Protein AF-A0A069EVE7-F1 (afdb_monomer_lite)

Secondary structure (DSSP, 8-state):
-HHHHHHHHHHHT---GGGTT--HHHHHHTT-

Foldseek 3Di:
DVVVVVVCCQQQPDQDVVLVRHHNPVSVVVVD

Structure (mmCIF, N/CA/C/O backbone):
data_AF-A0A069EVE7-F1
#
_entry.id   AF-A0A069EVE7-F1
#
loop_
_atom_site.group_PDB
_atom_site.id
_atom_site.type_symbol
_atom_site.label_atom_id
_atom_site.label_alt_id
_atom_site.label_comp_id
_atom_site.label_asym_id
_atom_site.label_entity_id
_atom_site.label_seq_id
_atom_site.pdbx_PDB_ins_code
_atom_site.Cartn_x
_atom_site.Cartn_y
_atom_site.Cartn_z
_atom_site.occupancy
_atom_site.B_iso_or_equiv
_atom_site.auth_seq_id
_atom_site.auth_comp_id
_atom_site.auth_asym_id
_atom_site.auth_atom_id
_atom_site.pdbx_PDB_model_num
ATOM 1 N N . ALA A 1 1 ? 9.181 3.695 -14.934 1.00 82.75 1 ALA A N 1
ATOM 2 C CA . ALA A 1 1 ? 9.837 2.363 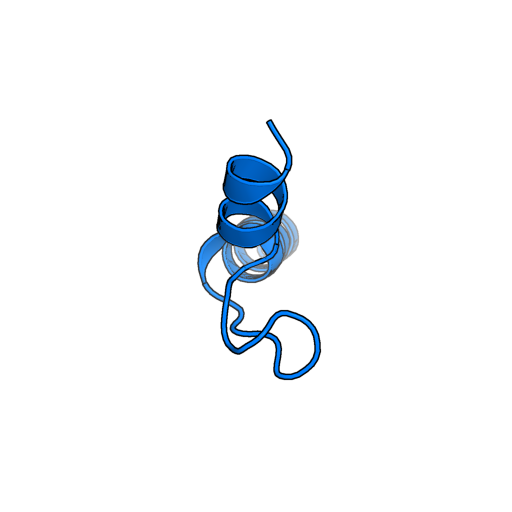-15.009 1.00 82.75 1 ALA A CA 1
ATOM 3 C C . ALA A 1 1 ? 8.988 1.302 -14.296 1.00 82.75 1 ALA A C 1
ATOM 5 O O . ALA A 1 1 ? 8.168 1.662 -13.464 1.00 82.75 1 ALA A O 1
ATOM 6 N N . ALA A 1 2 ? 9.164 0.003 -14.584 1.00 93.44 2 ALA A N 1
ATOM 7 C CA . ALA A 1 2 ? 8.322 -1.077 -14.030 1.00 93.44 2 ALA A CA 1
ATOM 8 C C . ALA A 1 2 ? 8.208 -1.073 -12.486 1.00 93.44 2 ALA A C 1
ATOM 10 O O . ALA A 1 2 ? 7.155 -1.397 -11.942 1.00 93.44 2 ALA A 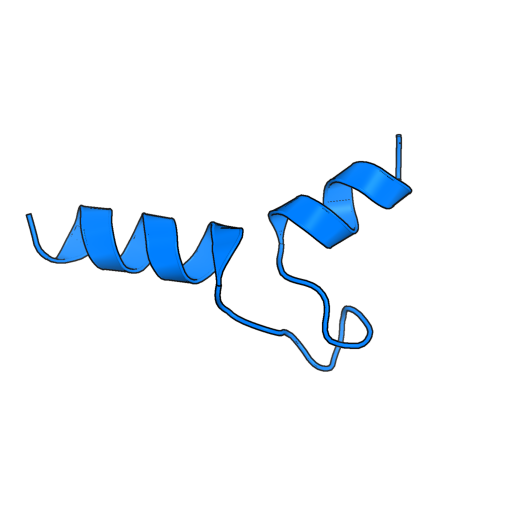O 1
ATOM 11 N N . ILE A 1 3 ? 9.267 -0.646 -11.789 1.00 96.75 3 ILE A N 1
ATOM 12 C CA . ILE A 1 3 ? 9.299 -0.519 -10.324 1.00 96.75 3 ILE A CA 1
ATOM 13 C C . ILE A 1 3 ? 8.336 0.564 -9.824 1.00 96.75 3 ILE A C 1
ATOM 15 O O . ILE A 1 3 ? 7.622 0.338 -8.855 1.00 96.75 3 ILE A O 1
ATOM 19 N N . GLU A 1 4 ? 8.271 1.719 -10.486 1.00 97.50 4 GLU A N 1
ATOM 20 C CA . GLU A 1 4 ? 7.378 2.819 -10.090 1.00 97.50 4 GLU A CA 1
ATOM 21 C C . GLU A 1 4 ? 5.911 2.397 -10.202 1.00 97.50 4 GLU A C 1
ATOM 23 O O . GLU A 1 4 ? 5.127 2.626 -9.282 1.00 97.50 4 GLU A O 1
ATOM 28 N N . ASN A 1 5 ? 5.566 1.689 -11.282 1.00 97.62 5 ASN A N 1
ATOM 29 C CA . ASN A 1 5 ? 4.224 1.140 -11.472 1.00 97.62 5 ASN A CA 1
ATOM 30 C C . ASN A 1 5 ? 3.885 0.122 -10.378 1.00 97.62 5 ASN A C 1
ATOM 32 O O . ASN A 1 5 ? 2.783 0.140 -9.837 1.00 97.62 5 ASN A O 1
ATOM 36 N N . TYR A 1 6 ? 4.842 -0.734 -10.007 1.00 97.00 6 TYR A N 1
ATOM 37 C CA . TYR A 1 6 ? 4.645 -1.693 -8.923 1.00 97.00 6 TYR A CA 1
ATOM 38 C C . TYR A 1 6 ? 4.479 -1.010 -7.558 1.00 97.00 6 TYR A C 1
ATOM 40 O O . TYR A 1 6 ? 3.623 -1.413 -6.774 1.00 97.00 6 TYR A O 1
ATOM 48 N N . ILE A 1 7 ? 5.252 0.044 -7.275 1.00 97.56 7 ILE A N 1
ATOM 49 C CA . ILE A 1 7 ? 5.123 0.832 -6.041 1.00 97.56 7 ILE A CA 1
ATOM 50 C C . ILE A 1 7 ? 3.747 1.504 -5.973 1.00 97.56 7 ILE A C 1
ATOM 52 O O . ILE A 1 7 ? 3.105 1.467 -4.923 1.00 97.56 7 ILE A O 1
ATOM 56 N N . SER A 1 8 ? 3.283 2.095 -7.078 1.00 97.69 8 SER A N 1
ATOM 57 C CA . SER A 1 8 ? 1.960 2.723 -7.158 1.00 97.69 8 SER A CA 1
ATOM 58 C C . SER A 1 8 ? 0.848 1.702 -6.901 1.00 97.69 8 SER A C 1
ATOM 60 O O . SER A 1 8 ? 0.077 1.870 -5.953 1.00 97.69 8 SER A O 1
ATOM 62 N N . PHE A 1 9 ? 0.870 0.579 -7.627 1.00 97.69 9 PHE A N 1
ATOM 63 C CA . PHE A 1 9 ? -0.056 -0.538 -7.430 1.00 97.69 9 PHE A CA 1
ATOM 64 C C . PHE A 1 9 ? -0.059 -1.038 -5.978 1.00 97.69 9 PHE A C 1
ATOM 66 O O . PHE A 1 9 ? -1.111 -1.224 -5.371 1.00 97.69 9 PHE A O 1
ATOM 73 N N . TYR A 1 10 ? 1.121 -1.233 -5.380 1.00 97.25 10 TYR A N 1
ATOM 74 C CA . TYR A 1 10 ? 1.231 -1.740 -4.014 1.00 97.25 10 TYR A CA 1
ATOM 75 C C . TYR A 1 10 ? 0.588 -0.803 -2.987 1.00 97.25 10 TYR A C 1
ATOM 77 O O . TYR A 1 10 ? -0.008 -1.272 -2.018 1.00 97.25 10 TYR A O 1
ATOM 85 N N . ASN A 1 11 ? 0.736 0.508 -3.17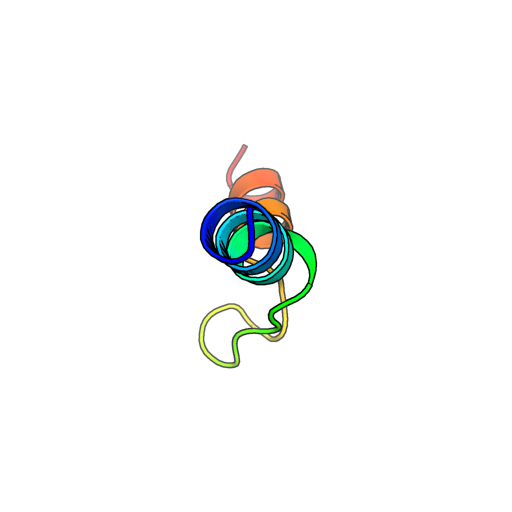5 1.00 97.31 11 ASN A N 1
ATOM 86 C CA . ASN A 1 11 ? 0.260 1.506 -2.223 1.00 97.31 11 ASN A CA 1
ATOM 87 C C . ASN A 1 11 ? -1.234 1.813 -2.354 1.00 97.31 11 ASN A C 1
ATOM 89 O O . ASN A 1 11 ? -1.858 2.096 -1.330 1.00 97.31 11 ASN A O 1
ATOM 93 N N . HIS A 1 12 ? -1.779 1.763 -3.571 1.00 97.19 12 HIS A N 1
ATOM 94 C CA . HIS A 1 12 ? -3.134 2.236 -3.863 1.00 97.19 12 HIS A CA 1
ATOM 95 C C . HIS A 1 12 ? -4.120 1.123 -4.219 1.00 97.19 12 HIS A C 1
ATOM 97 O O . HIS A 1 12 ? -5.265 1.186 -3.794 1.00 97.19 12 HIS A O 1
ATOM 103 N N . ASP A 1 13 ? -3.680 0.080 -4.921 1.00 96.94 13 ASP A N 1
ATOM 104 C CA . ASP A 1 13 ? -4.604 -0.893 -5.521 1.00 96.94 13 ASP A CA 1
ATOM 105 C C . ASP A 1 13 ? -4.551 -2.265 -4.837 1.00 96.94 13 ASP A C 1
ATOM 107 O O . ASP A 1 13 ? -5.493 -3.059 -4.891 1.00 96.94 13 ASP A O 1
ATOM 111 N N . ARG A 1 14 ? -3.433 -2.586 -4.177 1.00 96.12 14 ARG A N 1
ATOM 112 C CA . ARG A 1 14 ? -3.245 -3.882 -3.524 1.00 96.12 14 ARG A CA 1
ATOM 113 C C . ARG A 1 14 ? -4.083 -3.991 -2.251 1.00 96.12 14 ARG A C 1
ATOM 115 O O . ARG A 1 14 ? -3.660 -3.558 -1.178 1.00 96.12 14 ARG A O 1
ATOM 122 N N . LEU A 1 15 ? -5.202 -4.701 -2.352 1.00 95.06 15 LEU A N 1
ATOM 123 C CA . LEU A 1 15 ? -6.043 -5.067 -1.211 1.00 95.06 15 LEU A CA 1
ATOM 124 C C . LEU A 1 15 ? -5.291 -5.992 -0.243 1.00 95.06 15 LEU A C 1
ATOM 126 O O . LEU A 1 15 ? -4.672 -6.984 -0.649 1.00 95.06 15 LEU A O 1
ATOM 130 N N . GLN A 1 16 ? -5.359 -5.699 1.057 1.00 94.75 16 GLN A N 1
ATOM 131 C CA . GLN A 1 16 ? -4.697 -6.504 2.083 1.00 94.75 16 GLN A CA 1
ATOM 132 C C . GLN A 1 16 ? -5.698 -7.084 3.081 1.00 94.75 16 GLN A C 1
ATOM 134 O O . GLN A 1 16 ? -6.333 -6.359 3.840 1.00 94.75 16 GLN A O 1
ATOM 139 N N . LYS A 1 17 ? -5.764 -8.421 3.175 1.00 95.50 17 LYS A N 1
ATOM 140 C CA . LYS A 1 17 ? -6.653 -9.121 4.125 1.00 95.50 17 LYS A CA 1
ATOM 141 C C . LYS A 1 17 ? -6.433 -8.687 5.582 1.00 95.50 17 LYS A C 1
ATOM 143 O O . LYS A 1 17 ? -7.394 -8.573 6.331 1.00 95.50 17 LYS A O 1
ATOM 148 N N . ARG A 1 18 ? -5.182 -8.405 5.977 1.00 94.88 18 ARG A N 1
ATOM 149 C CA . ARG A 1 18 ? -4.863 -7.916 7.334 1.00 94.88 18 ARG A CA 1
ATOM 150 C C . ARG A 1 18 ? -5.407 -6.509 7.610 1.00 94.88 18 ARG A C 1
ATOM 152 O O . ARG A 1 18 ? -5.597 -6.163 8.764 1.00 94.88 1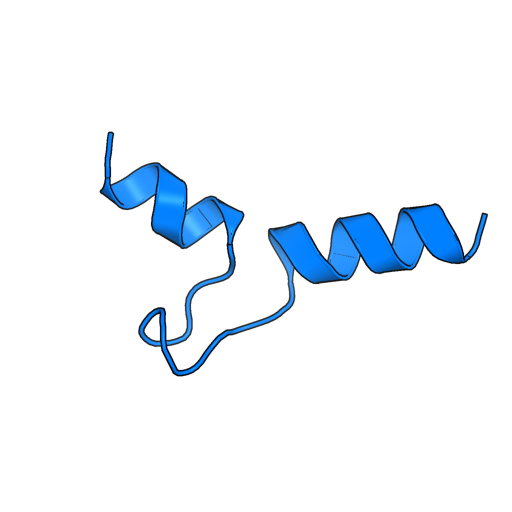8 ARG A O 1
ATOM 159 N N . LEU A 1 19 ? -5.597 -5.710 6.558 1.00 96.00 19 LEU A N 1
ATOM 160 C CA . LEU A 1 19 ? -6.117 -4.343 6.620 1.00 96.00 19 LEU A CA 1
ATOM 161 C C . LEU A 1 19 ? -7.617 -4.327 6.306 1.00 96.00 19 LEU A C 1
ATOM 163 O O . LEU A 1 19 ? -8.126 -3.355 5.769 1.00 96.00 19 LEU A O 1
ATOM 167 N N . ASN A 1 20 ? -8.317 -5.434 6.571 1.00 95.19 20 ASN A N 1
ATOM 168 C CA . ASN A 1 20 ? -9.739 -5.587 6.275 1.00 95.19 20 ASN A CA 1
ATOM 169 C C . ASN A 1 20 ? -10.104 -5.307 4.801 1.00 95.19 20 ASN A C 1
ATOM 171 O O . ASN A 1 20 ? -11.151 -4.745 4.498 1.00 95.19 20 ASN A O 1
ATOM 175 N N . GLY A 1 21 ? -9.211 -5.675 3.878 1.00 96.19 21 GLY A N 1
ATOM 176 C CA . GLY A 1 21 ? -9.402 -5.463 2.444 1.00 96.19 21 GLY A CA 1
ATOM 177 C C . GLY A 1 21 ? -8.974 -4.087 1.940 1.00 96.19 21 GLY A C 1
ATOM 178 O O . GLY A 1 21 ? -9.014 -3.881 0.738 1.00 96.19 21 GLY A O 1
ATOM 179 N N . LEU A 1 22 ? -8.504 -3.184 2.798 1.00 97.00 22 LEU A N 1
ATOM 180 C CA . LEU A 1 22 ? -8.044 -1.857 2.387 1.00 97.00 22 LEU A CA 1
ATOM 181 C C . LEU A 1 22 ? -6.654 -1.905 1.741 1.00 97.00 22 LEU A C 1
ATOM 183 O O . LEU A 1 22 ? -5.819 -2.765 2.066 1.00 97.00 22 LEU A O 1
ATOM 187 N N . SER A 1 23 ? -6.386 -0.943 0.860 1.00 97.25 23 SER A N 1
ATOM 188 C CA . SER A 1 23 ? -5.028 -0.616 0.430 1.00 97.25 23 SER A CA 1
ATOM 189 C C . SER A 1 23 ? -4.222 0.022 1.576 1.00 97.25 23 SER A C 1
ATOM 191 O O . SER A 1 23 ? -4.787 0.534 2.552 1.00 97.25 23 SER A O 1
ATOM 193 N N . PRO A 1 24 ? -2.879 0.037 1.488 1.00 96.69 24 PRO A N 1
ATOM 194 C CA . PRO A 1 24 ? -2.042 0.712 2.477 1.00 96.69 24 PRO A CA 1
ATOM 195 C C . PRO A 1 24 ? -2.386 2.184 2.714 1.00 96.69 24 PRO A C 1
ATOM 197 O O . PRO A 1 24 ? -2.272 2.653 3.846 1.00 96.69 24 PRO A O 1
ATOM 200 N N . VAL A 1 25 ? -2.751 2.925 1.664 1.00 96.88 25 VAL A N 1
ATOM 201 C CA . VAL A 1 25 ? -3.106 4.347 1.780 1.00 96.88 25 VAL A CA 1
ATOM 202 C C . VAL A 1 25 ? -4.451 4.517 2.482 1.00 96.88 25 VAL A C 1
ATOM 204 O O . VAL A 1 25 ? -4.532 5.294 3.432 1.00 96.88 25 VAL A O 1
ATOM 207 N N . GLU A 1 26 ? -5.472 3.758 2.083 1.00 96.81 26 GLU A N 1
ATOM 208 C CA . GLU A 1 26 ? -6.800 3.823 2.706 1.00 96.81 26 GLU A CA 1
ATOM 209 C C . GLU A 1 26 ? -6.741 3.462 4.192 1.00 96.81 26 GLU A C 1
ATOM 211 O O . GLU A 1 26 ? -7.290 4.182 5.024 1.00 96.81 26 GLU A O 1
ATOM 216 N N . TYR A 1 27 ? -6.000 2.412 4.554 1.00 96.44 27 TYR A N 1
ATOM 217 C CA . TYR A 1 27 ? -5.813 2.044 5.957 1.00 96.44 27 TYR A CA 1
ATOM 218 C C . TYR A 1 27 ? -5.181 3.176 6.784 1.00 96.44 27 TYR A C 1
ATOM 220 O O . TYR A 1 27 ? -5.632 3.458 7.891 1.00 96.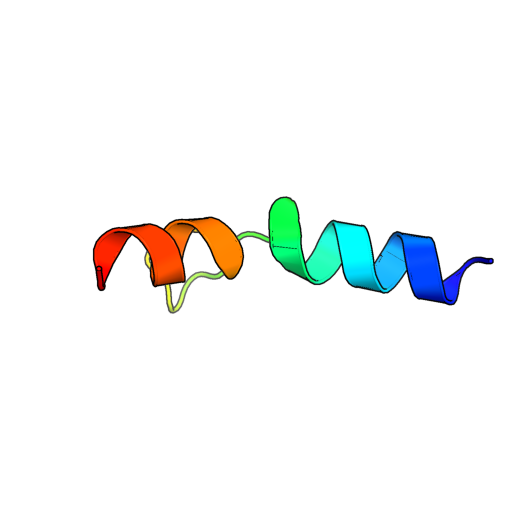44 27 TYR A O 1
ATOM 228 N N . ARG A 1 28 ? -4.161 3.869 6.250 1.00 94.81 28 ARG A N 1
ATOM 229 C CA . ARG A 1 28 ? -3.542 5.010 6.949 1.00 94.81 28 ARG A CA 1
ATOM 230 C C . ARG A 1 28 ? -4.489 6.199 7.086 1.00 94.81 28 ARG A C 1
ATOM 232 O O . ARG A 1 28 ? -4.398 6.903 8.083 1.00 94.81 28 ARG A O 1
ATOM 239 N N . SER A 1 29 ? -5.390 6.408 6.125 1.00 95.62 29 SER A N 1
ATOM 240 C CA . SER A 1 29 ? -6.374 7.496 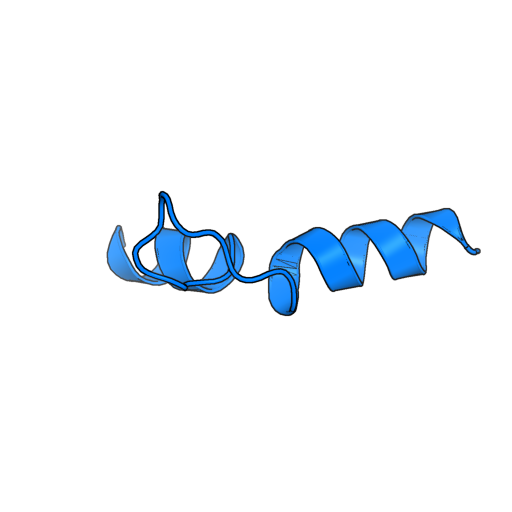6.192 1.00 95.62 29 SER A CA 1
ATOM 241 C C . SER A 1 29 ? -7.404 7.324 7.314 1.00 95.62 29 SER A C 1
ATOM 243 O O . SER A 1 29 ? -7.932 8.317 7.790 1.00 95.62 29 SER A O 1
ATOM 245 N N . GLN A 1 30 ? -7.652 6.091 7.773 1.00 92.81 30 GLN A N 1
ATOM 246 C CA . GLN A 1 30 ? -8.552 5.809 8.901 1.00 92.81 30 GLN A CA 1
ATOM 247 C C . GLN A 1 30 ? -7.904 6.022 10.275 1.00 92.81 30 GLN A C 1
ATOM 249 O O . GLN A 1 30 ? -8.608 6.076 11.279 1.00 92.81 30 GLN A O 1
ATOM 254 N N . ALA A 1 31 ? -6.571 6.076 10.335 1.00 78.75 31 ALA A N 1
ATOM 255 C CA . ALA A 1 31 ? -5.819 6.263 11.574 1.00 78.75 31 ALA A CA 1
ATOM 256 C C . ALA A 1 31 ? -5.529 7.743 11.895 1.00 78.75 31 ALA A C 1
ATOM 258 O O . ALA A 1 31 ? -4.917 8.019 12.928 1.00 78.75 31 ALA A O 1
ATOM 259 N N . ALA A 1 32 ? -5.915 8.660 11.003 1.00 65.00 32 ALA A N 1
ATOM 260 C CA . ALA A 1 32 ? -5.827 10.109 11.177 1.00 65.00 32 ALA A CA 1
ATOM 261 C C . ALA A 1 32 ? -7.129 10.655 11.777 1.00 65.00 32 ALA A C 1
ATOM 263 O O . ALA A 1 32 ? -7.029 11.572 12.620 1.00 65.00 32 ALA A O 1
#

Radius of gyration: 10.23 Å; chains: 1; bounding box: 20×19×27 Å

pLDDT: mean 94.33, std 6.6, range [65.0, 97.69]

Sequence (32 aa):
AAIENYISFYNHDRLQKRLNGLSPVEYRSQAA